Protein AF-A0AAN9YXN9-F1 (afdb_monomer)

Solvent-accessible surface area (backbone atoms only — not comparable to full-atom values): 9991 Å² total; per-residue (Å²): 139,86,86,86,70,93,77,70,89,66,75,93,74,92,53,82,74,59,61,69,56,50,71,72,39,88,77,56,72,77,82,73,74,76,81,65,83,75,82,73,78,54,73,68,41,50,49,52,65,71,62,57,64,77,71,59,95,83,61,53,70,61,55,55,43,51,54,53,47,42,58,78,41,71,89,59,57,80,91,69,61,74,70,86,59,87,66,83,65,82,57,60,82,82,61,50,72,80,65,58,78,40,74,63,57,53,50,52,49,45,66,66,50,45,60,59,52,52,50,53,52,50,51,53,49,46,58,64,76,48,60,58,50,64,67,67,46,44,63,57,52,52,51,50,51,63,70,47,51,76,78,77,111

Structure (mmCIF, N/CA/C/O backbone):
data_AF-A0AAN9YXN9-F1
#
_entry.id   AF-A0AAN9YXN9-F1
#
loop_
_atom_site.group_PDB
_atom_site.id
_atom_site.type_symbol
_atom_site.label_atom_id
_atom_site.label_alt_id
_atom_site.label_comp_id
_atom_site.label_asym_id
_atom_site.label_entity_id
_atom_site.label_seq_id
_atom_site.pdbx_PDB_ins_code
_atom_site.Cartn_x
_atom_site.Cartn_y
_atom_site.Cartn_z
_atom_site.occupancy
_atom_site.B_iso_or_equiv
_atom_site.auth_seq_id
_atom_site.auth_comp_id
_atom_site.auth_asym_id
_atom_site.auth_atom_id
_atom_site.pdbx_PDB_model_num
ATOM 1 N N . MET A 1 1 ? -7.680 -6.770 -4.967 1.00 32.44 1 MET A N 1
ATOM 2 C CA . MET A 1 1 ? -8.239 -7.757 -5.921 1.00 32.44 1 MET A CA 1
ATOM 3 C C . MET A 1 1 ? -8.482 -7.073 -7.258 1.00 32.44 1 MET A C 1
ATOM 5 O O . MET A 1 1 ? -9.404 -6.273 -7.351 1.00 32.44 1 MET A O 1
ATOM 9 N N . ARG A 1 2 ? -7.635 -7.317 -8.265 1.00 34.91 2 ARG A N 1
ATOM 10 C CA . ARG A 1 2 ? -7.891 -6.902 -9.656 1.00 34.91 2 ARG A CA 1
ATOM 11 C C . ARG A 1 2 ? -8.337 -8.136 -10.440 1.00 34.91 2 ARG A C 1
ATOM 13 O O . ARG A 1 2 ? -7.738 -9.196 -10.290 1.00 34.91 2 ARG A O 1
ATOM 20 N N . TYR A 1 3 ? -9.409 -8.001 -11.211 1.00 39.03 3 TYR A N 1
ATOM 21 C CA . TYR A 1 3 ? -9.988 -9.074 -12.018 1.00 39.03 3 TYR A CA 1
ATOM 22 C C . TYR A 1 3 ? -9.493 -8.922 -13.459 1.00 39.03 3 TYR A C 1
ATOM 24 O O . TYR A 1 3 ? -9.589 -7.829 -14.010 1.00 39.03 3 TYR A O 1
ATOM 32 N N . HIS A 1 4 ? -8.960 -9.991 -14.055 1.00 43.94 4 HIS A N 1
ATOM 33 C CA . HIS A 1 4 ? -8.521 -10.005 -15.453 1.00 43.94 4 HIS A CA 1
ATOM 34 C C . HIS A 1 4 ? -9.550 -10.769 -16.296 1.00 43.94 4 HIS A C 1
ATOM 36 O O . HIS A 1 4 ? -9.904 -11.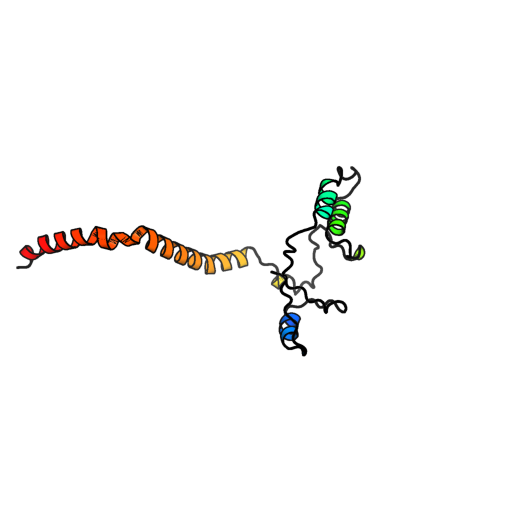902 -15.967 1.00 43.94 4 HIS A O 1
ATOM 42 N N . CYS A 1 5 ? -10.048 -10.153 -17.370 1.00 41.97 5 CYS A N 1
ATOM 43 C CA . CYS A 1 5 ? -10.951 -10.780 -18.336 1.00 41.97 5 CYS A CA 1
ATOM 44 C C . CYS A 1 5 ? -10.155 -11.153 -19.595 1.00 41.97 5 CYS A C 1
ATOM 46 O O . CYS A 1 5 ? -9.375 -10.347 -20.091 1.00 41.97 5 CYS A O 1
ATOM 48 N N . SER A 1 6 ? -10.342 -12.372 -20.107 1.00 44.75 6 SER A N 1
ATOM 49 C CA . SER A 1 6 ? -9.576 -12.947 -21.235 1.00 44.75 6 SER A CA 1
ATOM 50 C C . SER A 1 6 ? -10.094 -12.524 -22.616 1.00 44.75 6 SER A C 1
ATOM 52 O O . SER A 1 6 ? -9.684 -13.088 -23.618 1.00 44.75 6 SER A O 1
ATOM 54 N N . VAL A 1 7 ? -11.017 -11.560 -22.677 1.00 47.03 7 VAL A N 1
ATOM 55 C CA . VAL A 1 7 ? -11.593 -11.053 -23.937 1.00 47.03 7 VAL A CA 1
ATOM 56 C C . VAL A 1 7 ? -10.868 -9.783 -24.418 1.00 47.03 7 VAL A C 1
ATOM 58 O O . VAL A 1 7 ? -11.177 -9.245 -25.473 1.00 47.03 7 VAL A O 1
ATOM 61 N N . LEU A 1 8 ? -9.865 -9.303 -23.674 1.00 46.03 8 LEU A N 1
ATOM 62 C CA . LEU A 1 8 ? -9.099 -8.097 -24.003 1.00 46.03 8 LEU A CA 1
ATOM 63 C C . LEU A 1 8 ? -7.843 -8.376 -24.850 1.00 46.03 8 LEU A C 1
ATOM 65 O O . LEU A 1 8 ? -6.824 -7.733 -24.633 1.00 46.03 8 LEU A O 1
ATOM 69 N N . ASP A 1 9 ? -7.929 -9.264 -25.845 1.00 40.16 9 ASP A N 1
ATOM 70 C CA . ASP A 1 9 ? -6.927 -9.318 -26.931 1.00 40.16 9 ASP A CA 1
ATOM 71 C C . ASP A 1 9 ? -7.249 -8.352 -28.087 1.00 40.16 9 ASP A C 1
ATOM 73 O O . ASP A 1 9 ? -6.583 -8.342 -29.118 1.00 40.16 9 ASP A O 1
ATOM 77 N N . ALA A 1 10 ? -8.233 -7.466 -27.923 1.00 36.56 10 ALA A N 1
ATOM 78 C CA . ALA A 1 10 ? -8.440 -6.363 -28.852 1.00 36.56 10 ALA A CA 1
ATOM 79 C C . ALA A 1 10 ? -8.983 -5.126 -28.129 1.00 36.56 10 ALA A C 1
ATOM 81 O O . ALA A 1 10 ? -10.156 -5.060 -27.773 1.00 36.56 10 ALA A O 1
ATOM 82 N N . GLY A 1 11 ? -8.133 -4.113 -27.955 1.00 33.50 11 GLY A N 1
ATOM 83 C CA . GLY A 1 11 ? -8.578 -2.753 -27.650 1.00 33.50 11 GLY A CA 1
ATOM 84 C C . GLY A 1 11 ? -8.505 -2.361 -26.176 1.00 33.50 11 GLY A C 1
ATOM 85 O O . GLY A 1 11 ? -9.455 -2.489 -25.410 1.00 33.50 11 GLY A O 1
ATOM 86 N N . ARG A 1 12 ? -7.367 -1.773 -25.810 1.00 42.88 12 ARG A N 1
ATOM 87 C CA . ARG A 1 12 ? -7.160 -0.958 -24.609 1.00 42.88 12 ARG A CA 1
ATOM 88 C C . ARG A 1 12 ? -8.275 0.098 -24.483 1.00 42.88 12 ARG A C 1
ATOM 90 O O . ARG A 1 12 ? -8.310 1.036 -25.272 1.00 42.88 12 ARG A O 1
ATOM 97 N N . SER A 1 13 ? -9.140 -0.000 -23.470 1.00 34.09 13 SER A N 1
ATOM 98 C CA . SER A 1 13 ? -10.031 1.103 -23.078 1.00 34.09 13 SER A CA 1
ATOM 99 C C . SER A 1 13 ? -9.833 1.464 -21.607 1.00 34.09 13 SER A C 1
ATOM 101 O O . SER A 1 13 ? -10.310 0.785 -20.695 1.00 34.09 13 SER A O 1
ATOM 103 N N . SER A 1 14 ? -9.114 2.558 -21.389 1.00 44.28 14 SER A N 1
ATOM 104 C CA . SER A 1 14 ? -8.951 3.230 -20.105 1.00 44.28 14 SER A CA 1
ATOM 105 C C . SER A 1 14 ? -10.256 3.946 -19.737 1.00 44.28 14 SER A C 1
ATOM 107 O O . SER A 1 14 ? -10.605 4.945 -20.358 1.00 44.28 14 SER A O 1
ATOM 109 N N . GLY A 1 15 ? -10.999 3.457 -18.741 1.00 38.34 15 GLY A N 1
ATOM 110 C CA . GLY A 1 15 ? -12.142 4.198 -18.198 1.00 38.34 15 GLY A CA 1
ATOM 111 C C . GLY A 1 15 ? -13.040 3.380 -17.271 1.00 38.34 15 GLY A C 1
ATOM 112 O O . GLY A 1 15 ? -13.551 2.330 -17.648 1.00 38.34 15 GLY A O 1
ATOM 113 N N . THR A 1 16 ? -13.305 3.892 -16.068 1.00 45.66 16 THR A N 1
ATOM 114 C CA . THR A 1 16 ? -14.179 3.276 -15.046 1.00 45.66 16 THR A CA 1
ATOM 115 C C . THR A 1 16 ? -15.626 3.062 -15.512 1.00 45.66 16 THR A C 1
ATOM 117 O O . THR A 1 16 ? -16.317 2.189 -14.991 1.00 45.66 16 THR A O 1
ATOM 120 N N . LYS A 1 17 ? -16.075 3.782 -16.548 1.00 39.22 17 LYS A N 1
ATOM 121 C CA . LYS A 1 17 ? -17.388 3.578 -17.186 1.00 39.22 17 LYS A CA 1
ATOM 122 C C . LYS A 1 17 ? -17.486 2.275 -17.996 1.00 39.22 17 LYS A C 1
ATOM 124 O O . LYS A 1 17 ? -18.587 1.761 -18.161 1.00 39.22 17 LYS A O 1
ATOM 129 N N . ALA A 1 18 ? -16.365 1.702 -18.446 1.00 50.16 18 ALA A N 1
ATOM 130 C CA . ALA A 1 18 ? -16.354 0.455 -19.220 1.00 50.16 18 ALA A CA 1
ATOM 131 C C . ALA A 1 18 ? -16.625 -0.796 -18.357 1.00 50.16 18 ALA A C 1
ATOM 133 O O . ALA A 1 18 ? -17.070 -1.823 -18.866 1.00 50.16 18 ALA A O 1
ATOM 134 N N . PHE A 1 19 ? -16.415 -0.706 -17.039 1.00 46.53 19 PHE A N 1
ATOM 135 C CA . PHE A 1 19 ? -16.592 -1.833 -16.120 1.00 46.53 19 PHE A CA 1
ATOM 136 C C . PHE A 1 19 ? -18.070 -2.176 -15.872 1.00 46.53 19 PHE A C 1
ATOM 138 O O . PHE A 1 19 ? -18.435 -3.348 -15.857 1.00 46.53 19 PHE A O 1
ATOM 145 N N . ALA A 1 20 ? -18.933 -1.163 -15.727 1.00 53.06 20 ALA A N 1
ATOM 146 C CA . ALA A 1 20 ? -20.363 -1.373 -15.482 1.00 53.06 20 ALA A CA 1
ATOM 147 C C . ALA A 1 20 ? -21.103 -1.912 -16.717 1.00 53.06 20 ALA A C 1
ATOM 149 O O . ALA A 1 20 ? -22.073 -2.646 -16.577 1.00 53.06 20 ALA A O 1
ATOM 150 N N . MET A 1 21 ? -20.647 -1.572 -17.926 1.00 52.00 21 MET A N 1
ATOM 151 C CA . MET A 1 21 ? -21.298 -2.020 -19.162 1.00 52.00 21 MET A CA 1
ATOM 152 C C . MET A 1 21 ? -20.943 -3.474 -19.505 1.00 52.00 21 MET A C 1
ATOM 154 O O . MET A 1 21 ? -21.778 -4.208 -20.020 1.00 52.00 21 MET A O 1
ATOM 158 N N . HIS A 1 22 ? -19.748 -3.933 -19.121 1.00 54.97 22 HIS A N 1
ATOM 159 C CA . HIS A 1 22 ? -19.311 -5.317 -19.307 1.00 54.97 22 HIS A CA 1
ATOM 160 C C . HIS A 1 22 ? -20.215 -6.335 -18.581 1.00 54.97 22 HIS A C 1
ATOM 162 O O . HIS A 1 22 ? -20.390 -7.451 -19.070 1.00 54.97 22 HIS A O 1
ATOM 168 N N . THR A 1 23 ? -20.771 -6.027 -17.402 1.00 56.94 23 THR A N 1
ATOM 169 C CA . THR A 1 23 ? -21.595 -6.998 -16.646 1.00 56.94 23 THR A CA 1
ATOM 170 C C . THR A 1 23 ? -22.939 -7.315 -17.306 1.00 56.94 23 THR A C 1
ATOM 172 O O . THR A 1 23 ? -23.568 -8.292 -16.912 1.00 56.94 23 THR A O 1
ATOM 175 N N . TYR A 1 24 ? -23.357 -6.529 -18.304 1.00 66.00 24 TYR A N 1
ATOM 176 C CA . TYR A 1 24 ? -24.613 -6.709 -19.040 1.00 66.00 24 TYR A CA 1
ATOM 177 C C . TYR A 1 24 ? -24.431 -7.306 -20.447 1.00 66.00 24 TYR A C 1
ATOM 179 O O . TYR A 1 24 ? -25.417 -7.435 -21.169 1.00 66.00 24 TYR A O 1
ATOM 187 N N . ASN A 1 25 ? -23.205 -7.661 -20.856 1.00 59.34 25 ASN A N 1
ATOM 188 C CA . ASN A 1 25 ? -22.974 -8.307 -22.153 1.00 59.34 25 ASN A CA 1
ATOM 189 C C . ASN A 1 25 ? -23.599 -9.714 -22.196 1.00 59.34 25 ASN A C 1
ATOM 191 O O . ASN A 1 25 ? -23.608 -10.408 -21.183 1.00 59.34 25 ASN A O 1
ATOM 195 N N . ASP A 1 26 ? -24.079 -10.132 -23.371 1.00 55.56 26 ASP A N 1
ATOM 196 C CA . ASP A 1 26 ? -24.562 -11.490 -23.657 1.00 55.56 26 ASP A CA 1
ATOM 197 C C . ASP A 1 26 ? -23.579 -12.186 -24.626 1.00 55.56 26 ASP A C 1
ATOM 199 O O . ASP A 1 26 ? -23.390 -11.695 -25.743 1.00 55.56 26 ASP A O 1
ATOM 203 N N . PRO A 1 27 ? -22.896 -13.277 -24.228 1.00 63.09 27 PRO A N 1
ATOM 204 C CA . PRO A 1 27 ? -23.017 -13.960 -22.945 1.00 63.09 27 PRO A CA 1
ATOM 205 C C . PRO A 1 27 ? -22.394 -13.171 -21.779 1.00 63.09 27 PRO A C 1
ATOM 207 O O . PRO A 1 27 ? -21.359 -12.515 -21.952 1.00 63.09 27 PRO A O 1
ATOM 210 N N . PRO A 1 28 ? -22.978 -13.275 -20.567 1.00 63.91 28 PRO A N 1
ATOM 211 C CA . PRO A 1 28 ? -22.437 -12.641 -19.374 1.00 63.91 28 PRO A CA 1
ATOM 212 C C . PRO A 1 28 ? -21.031 -13.164 -19.120 1.00 63.91 28 PRO A C 1
ATOM 214 O O . PRO A 1 28 ? -20.766 -14.367 -19.202 1.00 63.91 28 PRO A O 1
ATOM 217 N N . CYS A 1 29 ? -20.113 -12.252 -18.807 1.00 70.25 29 CYS A N 1
ATOM 218 C CA . CYS A 1 29 ? -18.732 -12.626 -18.554 1.00 70.25 29 CYS A CA 1
ATOM 219 C C . CYS A 1 29 ? -18.661 -13.659 -17.430 1.00 70.25 29 CYS A C 1
ATOM 221 O O . CYS A 1 29 ? -19.062 -13.412 -16.287 1.00 70.25 29 CYS A O 1
ATOM 223 N N . GLN A 1 30 ? -18.138 -14.832 -17.769 1.00 64.31 30 GLN A N 1
ATOM 224 C CA . GLN A 1 30 ? -17.952 -15.901 -16.810 1.00 64.31 30 GLN A CA 1
ATOM 225 C C . GLN A 1 30 ? -16.876 -15.479 -15.815 1.00 64.31 30 GLN A C 1
ATOM 227 O O . GLN A 1 30 ? -15.702 -15.326 -16.161 1.00 64.31 30 GLN A O 1
ATOM 232 N N . ARG A 1 31 ? -17.286 -15.302 -14.555 1.00 58.56 31 ARG A N 1
ATOM 233 C CA . ARG A 1 31 ? -16.383 -15.037 -13.437 1.00 58.56 31 ARG A CA 1
ATOM 234 C C . ARG A 1 31 ? -15.465 -16.243 -13.257 1.00 58.56 31 ARG A C 1
ATOM 236 O O . ARG A 1 31 ? -15.802 -17.184 -12.541 1.00 58.56 31 ARG A O 1
ATOM 243 N N . LYS A 1 32 ? -14.296 -16.208 -13.895 1.00 64.81 32 LYS A N 1
ATOM 244 C CA . LYS A 1 32 ? -13.216 -17.147 -13.601 1.00 64.81 32 LYS A CA 1
ATOM 245 C C . LYS A 1 32 ? -12.829 -16.923 -12.145 1.00 64.81 32 LYS A C 1
ATOM 247 O O . LYS A 1 32 ? -12.427 -15.823 -11.759 1.00 64.81 32 LYS A O 1
ATOM 252 N N . ARG A 1 33 ? -13.025 -17.940 -11.307 1.00 56.25 33 ARG A N 1
ATOM 253 C CA . ARG A 1 33 ? -12.372 -17.955 -10.004 1.00 56.25 33 ARG A CA 1
ATOM 254 C C . ARG A 1 33 ? -10.881 -17.985 -10.320 1.00 56.25 33 ARG A C 1
ATOM 256 O O . ARG A 1 33 ? -10.435 -18.851 -11.068 1.00 56.25 33 ARG A O 1
ATOM 263 N N . ASN A 1 34 ? -10.133 -16.994 -9.845 1.00 53.84 34 ASN A N 1
ATOM 264 C CA . ASN A 1 34 ? -8.677 -17.083 -9.832 1.00 53.84 34 ASN A CA 1
ATOM 265 C C . ASN A 1 34 ? -8.318 -18.147 -8.785 1.00 53.84 34 ASN A C 1
ATOM 267 O O . ASN A 1 34 ? -7.913 -17.818 -7.677 1.00 53.84 34 ASN A O 1
ATOM 271 N N . ASP A 1 35 ? -8.565 -19.417 -9.115 1.00 52.69 35 ASP A N 1
ATOM 272 C CA . ASP A 1 35 ? -8.196 -20.572 -8.289 1.00 52.69 35 ASP A CA 1
ATOM 273 C C . ASP A 1 35 ? -6.670 -20.749 -8.279 1.00 52.69 35 ASP A C 1
ATOM 275 O O . ASP A 1 35 ? -6.098 -21.396 -7.404 1.00 52.69 35 ASP A O 1
ATOM 279 N N . THR A 1 36 ? -5.987 -20.098 -9.219 1.00 55.78 36 THR A N 1
ATOM 280 C CA . THR A 1 36 ? -4.556 -19.862 -9.169 1.00 55.78 36 THR A CA 1
ATOM 281 C C . THR A 1 36 ? -4.290 -18.701 -8.211 1.00 55.78 36 THR A C 1
ATOM 283 O O . THR A 1 36 ? -4.546 -17.540 -8.539 1.00 55.78 36 THR A O 1
ATOM 286 N N . LEU A 1 37 ? -3.744 -19.010 -7.033 1.00 51.44 37 LEU A N 1
ATOM 287 C CA . LEU A 1 37 ? -2.990 -18.069 -6.198 1.00 51.44 37 LEU A CA 1
ATOM 288 C C . LEU A 1 37 ? -1.782 -17.555 -7.004 1.00 51.44 37 LEU A C 1
ATOM 290 O O . LEU A 1 37 ? -0.648 -17.972 -6.796 1.00 51.44 37 LEU A O 1
ATOM 294 N N . LEU A 1 38 ? -2.025 -16.673 -7.973 1.00 57.19 38 LEU A N 1
ATOM 295 C CA . LEU A 1 38 ? -1.000 -15.885 -8.654 1.00 57.19 38 LEU A CA 1
ATOM 296 C C . LEU A 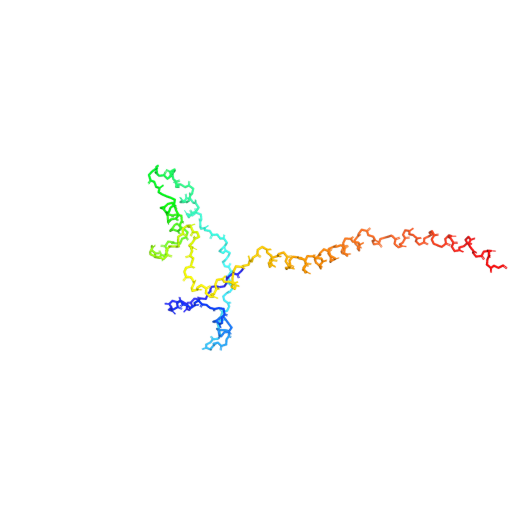1 38 ? -0.648 -14.693 -7.766 1.00 57.19 38 LEU A C 1
ATOM 298 O O . LEU A 1 38 ? -0.792 -13.542 -8.170 1.00 57.19 38 LEU A O 1
ATOM 302 N N . ASP A 1 39 ? -0.269 -14.967 -6.521 1.00 53.28 39 ASP A N 1
ATOM 303 C CA . ASP A 1 39 ? 0.323 -13.933 -5.690 1.00 53.28 39 ASP A CA 1
ATOM 304 C C . ASP A 1 39 ? 1.833 -13.975 -5.916 1.00 53.28 39 ASP A C 1
ATOM 306 O O . ASP A 1 39 ? 2.552 -14.803 -5.355 1.00 53.28 39 ASP A O 1
ATOM 310 N N . GLY A 1 40 ? 2.294 -13.130 -6.837 1.00 70.38 40 GLY A N 1
ATOM 311 C CA . GLY A 1 40 ? 3.710 -12.885 -7.083 1.00 70.38 40 GLY A CA 1
ATOM 312 C C . GLY A 1 40 ? 4.260 -13.409 -8.410 1.00 70.38 40 GLY A C 1
ATOM 313 O O . GLY A 1 40 ? 3.543 -13.794 -9.330 1.00 70.38 40 GLY A O 1
ATOM 314 N N . PHE A 1 41 ? 5.584 -13.357 -8.503 1.00 78.62 41 PHE A N 1
ATOM 315 C CA . PHE A 1 41 ? 6.379 -13.839 -9.628 1.00 78.62 41 PHE A CA 1
ATOM 316 C C . PHE A 1 41 ? 6.861 -15.275 -9.366 1.00 78.62 41 PHE A C 1
ATOM 318 O O . PHE A 1 41 ? 6.986 -15.718 -8.225 1.00 78.62 41 PHE A O 1
ATOM 325 N N . SER A 1 42 ? 7.138 -16.029 -10.427 1.00 85.25 42 SER A N 1
ATOM 326 C CA . SER A 1 42 ? 7.596 -17.421 -10.338 1.00 85.25 42 SER A CA 1
ATOM 327 C C . SER A 1 42 ? 8.966 -17.553 -9.657 1.00 85.25 42 SER A C 1
ATOM 329 O O . SER A 1 42 ? 9.786 -16.636 -9.689 1.00 85.25 42 SER A O 1
ATOM 331 N N . LYS A 1 43 ? 9.292 -18.742 -9.127 1.00 84.19 43 LYS A N 1
ATOM 332 C CA . LYS A 1 43 ? 10.636 -19.029 -8.578 1.00 84.19 43 LYS A CA 1
ATOM 333 C C . LYS A 1 43 ? 11.764 -18.794 -9.592 1.00 84.19 43 LYS A C 1
ATOM 335 O O . LYS A 1 43 ? 12.866 -18.417 -9.208 1.00 84.19 43 LYS A O 1
ATOM 340 N N . ALA A 1 44 ? 11.497 -18.992 -10.884 1.00 85.94 44 ALA A N 1
ATOM 341 C CA . ALA A 1 44 ? 12.456 -18.698 -11.946 1.00 85.94 44 ALA A CA 1
ATOM 342 C C . ALA A 1 44 ? 12.685 -17.184 -12.098 1.00 85.94 44 ALA A C 1
ATOM 344 O O . ALA A 1 44 ? 13.824 -16.744 -12.242 1.00 85.94 44 ALA A O 1
ATOM 345 N N . GLN A 1 45 ? 11.621 -16.380 -12.015 1.00 89.12 45 GLN A N 1
ATOM 346 C CA . GLN A 1 45 ? 11.723 -14.919 -11.981 1.00 89.12 45 GLN A CA 1
ATOM 347 C C . GLN A 1 45 ? 12.427 -14.444 -10.702 1.00 89.12 45 GLN A C 1
ATOM 349 O O . GLN A 1 45 ? 13.303 -13.590 -10.785 1.00 89.12 45 GLN A O 1
ATOM 354 N N . GLU A 1 46 ? 12.149 -15.057 -9.544 1.00 87.88 46 GLU A N 1
ATOM 355 C CA . GLU A 1 46 ? 12.869 -14.782 -8.292 1.00 87.88 46 GLU A CA 1
ATOM 356 C C . GLU A 1 46 ? 14.370 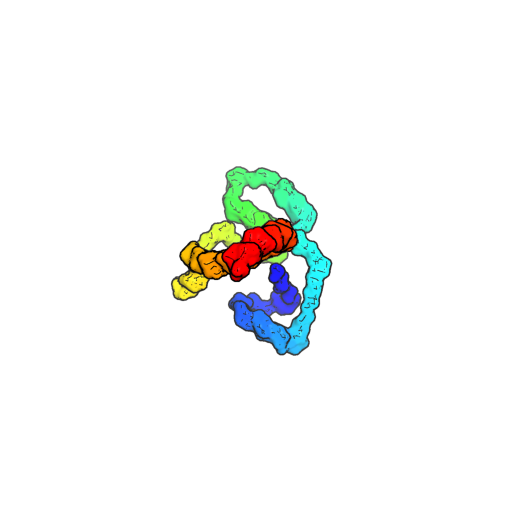-15.019 -8.451 1.00 87.88 46 GLU A C 1
ATOM 358 O O . GLU A 1 46 ? 15.188 -14.175 -8.081 1.00 87.88 46 GLU A O 1
ATOM 363 N N . GLN A 1 47 ? 14.735 -16.167 -9.022 1.00 88.06 47 GLN A N 1
ATOM 364 C CA . GLN A 1 47 ? 16.124 -16.525 -9.247 1.00 88.06 47 GLN A CA 1
ATOM 365 C C . GLN A 1 47 ? 16.805 -15.515 -10.172 1.00 88.06 47 GLN A C 1
ATOM 367 O O . GLN A 1 47 ? 17.899 -15.074 -9.837 1.00 88.06 47 GLN A O 1
ATOM 372 N N . LYS A 1 48 ? 16.148 -15.095 -11.264 1.00 88.00 48 LYS A N 1
ATOM 373 C CA . LYS A 1 48 ? 16.656 -14.060 -12.181 1.00 88.00 48 LYS A CA 1
ATOM 374 C C . LYS A 1 48 ? 16.848 -12.712 -11.484 1.00 88.00 48 LYS A C 1
ATOM 376 O O . LYS A 1 48 ? 17.890 -12.082 -11.648 1.00 88.00 48 LYS A O 1
ATOM 381 N N . LEU A 1 49 ? 15.888 -12.294 -10.657 1.00 88.62 49 LEU A N 1
ATOM 382 C CA . LEU A 1 49 ? 15.982 -11.053 -9.883 1.00 88.62 49 LEU A CA 1
ATOM 383 C C . LEU A 1 49 ? 17.140 -11.099 -8.876 1.00 88.62 49 LEU A C 1
ATOM 385 O O . LEU A 1 49 ? 17.878 -10.124 -8.752 1.00 88.62 49 LEU A O 1
ATOM 389 N N . ARG A 1 50 ? 17.335 -12.233 -8.190 1.00 84.50 50 ARG A N 1
ATOM 390 C CA . ARG A 1 50 ? 18.434 -12.439 -7.229 1.00 84.50 50 ARG A CA 1
ATOM 391 C C . ARG A 1 50 ? 19.796 -12.594 -7.903 1.00 84.50 50 ARG A C 1
ATOM 393 O O . ARG A 1 50 ? 20.804 -12.171 -7.342 1.00 84.50 50 ARG A O 1
ATOM 400 N N . SER A 1 51 ? 19.842 -13.226 -9.075 1.00 82.44 51 SER A N 1
ATOM 401 C CA . SER A 1 51 ? 21.073 -13.490 -9.822 1.00 82.44 51 SER A CA 1
ATOM 402 C C . SER A 1 51 ? 21.535 -12.311 -10.661 1.00 82.44 51 SER A C 1
ATOM 404 O O . SER A 1 51 ? 22.592 -12.426 -11.283 1.00 82.44 51 SER A O 1
ATOM 406 N N . ARG A 1 52 ? 20.766 -11.213 -10.700 1.00 80.94 52 ARG A N 1
ATOM 407 C CA . ARG A 1 52 ? 21.150 -9.949 -11.331 1.00 80.94 52 ARG A CA 1
ATOM 408 C C . ARG A 1 52 ? 22.392 -9.407 -10.621 1.00 80.94 52 ARG A C 1
ATOM 410 O O . ARG A 1 52 ? 22.328 -8.630 -9.668 1.00 80.94 52 ARG A O 1
ATOM 417 N N . LYS A 1 53 ? 23.546 -9.947 -11.021 1.00 61.03 53 LYS A N 1
ATOM 418 C CA . LYS A 1 53 ? 24.879 -9.586 -10.547 1.00 61.03 53 LYS A CA 1
ATOM 419 C C . LYS A 1 53 ? 24.996 -8.085 -10.716 1.00 61.03 53 LYS A C 1
ATOM 421 O O . LYS A 1 53 ? 24.690 -7.603 -11.797 1.00 61.03 53 LYS A O 1
ATOM 426 N N . LYS A 1 54 ? 25.397 -7.407 -9.628 1.00 58.94 54 LYS A N 1
ATOM 427 C CA . LYS A 1 54 ? 25.759 -5.982 -9.532 1.00 58.94 54 LYS A CA 1
ATOM 428 C C . LYS A 1 54 ? 25.721 -5.326 -10.907 1.00 58.94 54 LYS A C 1
ATOM 430 O O . LYS A 1 54 ? 26.690 -5.496 -11.643 1.00 58.94 54 LYS A O 1
ATOM 435 N N . ALA A 1 55 ? 24.589 -4.684 -11.217 1.00 60.41 55 ALA A N 1
ATOM 436 C CA . ALA A 1 55 ? 24.378 -3.942 -12.454 1.00 60.41 55 ALA A CA 1
ATOM 437 C C . ALA A 1 55 ? 25.698 -3.288 -12.850 1.00 60.41 55 ALA A C 1
ATOM 439 O O . ALA A 1 55 ? 26.332 -2.662 -11.986 1.00 60.41 55 ALA A O 1
ATOM 440 N N . ASP A 1 56 ? 26.146 -3.529 -14.084 1.00 65.50 56 ASP A N 1
ATOM 441 C CA . ASP A 1 56 ? 27.398 -2.971 -14.578 1.00 65.50 56 ASP A CA 1
ATOM 442 C C . ASP A 1 56 ? 27.474 -1.506 -14.151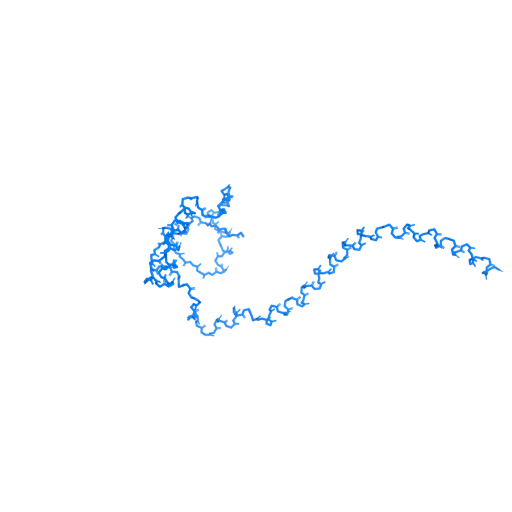 1.00 65.50 56 ASP A C 1
ATOM 444 O O . ASP A 1 56 ? 26.470 -0.792 -14.193 1.00 65.50 56 ASP A O 1
ATOM 448 N N . LYS A 1 57 ? 28.648 -1.043 -13.703 1.00 66.50 57 LYS A N 1
ATOM 449 C CA . LYS A 1 57 ? 28.815 0.328 -13.175 1.00 66.50 57 LYS A CA 1
ATOM 450 C C . LYS A 1 57 ? 28.320 1.422 -14.135 1.00 66.50 57 LYS A C 1
ATOM 452 O O . LYS A 1 57 ? 28.144 2.555 -13.705 1.00 66.50 57 LYS A O 1
ATOM 457 N N . ASN A 1 58 ? 28.106 1.069 -15.399 1.00 76.38 58 ASN A N 1
ATOM 458 C CA . ASN A 1 58 ? 27.674 1.939 -16.478 1.00 76.38 58 ASN A CA 1
ATOM 459 C C . ASN A 1 58 ? 26.156 1.899 -16.747 1.00 76.38 58 ASN A C 1
ATOM 461 O O . ASN A 1 58 ? 25.707 2.618 -17.631 1.00 76.38 58 ASN A O 1
ATOM 465 N N . MET A 1 59 ? 25.368 1.077 -16.040 1.00 82.69 59 MET A N 1
ATOM 466 C CA . MET A 1 59 ? 23.910 1.035 -16.216 1.00 82.69 59 MET A CA 1
ATOM 467 C C . MET A 1 59 ? 23.229 2.209 -15.519 1.00 82.69 59 MET A C 1
ATOM 469 O O . MET A 1 59 ? 23.428 2.433 -14.315 1.00 82.69 59 MET A O 1
ATOM 473 N N . THR A 1 60 ? 22.359 2.894 -16.257 1.00 86.38 60 THR A N 1
ATOM 474 C CA . THR A 1 60 ? 21.469 3.913 -15.700 1.00 86.38 60 THR A CA 1
ATOM 475 C C . THR A 1 60 ? 20.375 3.268 -14.844 1.00 86.38 60 THR A C 1
ATOM 477 O O . THR A 1 60 ? 20.210 2.042 -14.813 1.00 86.38 60 THR A O 1
ATOM 480 N N . ASP A 1 61 ? 19.632 4.075 -14.092 1.00 84.69 61 ASP A N 1
ATOM 481 C CA . ASP A 1 61 ? 18.534 3.553 -13.276 1.00 84.69 61 ASP A CA 1
ATOM 482 C C . ASP A 1 61 ? 17.341 3.129 -14.146 1.00 84.69 61 ASP A C 1
ATOM 484 O O . ASP A 1 61 ? 16.652 2.160 -13.826 1.00 84.69 61 ASP A O 1
ATOM 488 N N . GLU A 1 62 ? 17.168 3.768 -15.301 1.00 87.94 62 GLU A N 1
ATOM 489 C CA . GLU A 1 62 ? 16.211 3.407 -16.341 1.00 87.94 62 GLU A CA 1
ATOM 490 C C . GLU A 1 62 ? 16.520 2.048 -16.962 1.00 87.94 62 GLU A C 1
ATOM 492 O O . GLU A 1 62 ? 15.611 1.239 -17.155 1.00 87.94 62 GLU A O 1
ATOM 497 N N . ASP A 1 63 ? 17.796 1.755 -17.217 1.00 87.25 63 ASP A N 1
ATOM 498 C CA . ASP A 1 63 ? 18.215 0.447 -17.722 1.00 87.25 63 ASP A CA 1
ATOM 499 C C . ASP A 1 63 ? 17.932 -0.659 -16.702 1.00 87.25 63 ASP A C 1
ATOM 501 O O . ASP A 1 63 ? 17.372 -1.703 -17.044 1.00 87.25 63 ASP A O 1
ATOM 505 N N . LYS A 1 64 ? 18.248 -0.410 -15.424 1.00 88.62 64 LYS A N 1
ATOM 506 C CA . LYS A 1 64 ? 17.955 -1.354 -14.332 1.00 88.62 64 LYS A CA 1
ATOM 507 C C . LYS A 1 64 ? 16.455 -1.587 -14.182 1.00 88.62 64 LYS A C 1
ATOM 509 O O . LYS A 1 64 ? 16.035 -2.714 -13.921 1.00 88.62 64 LYS A O 1
ATOM 514 N N . TRP A 1 65 ? 15.655 -0.532 -14.312 1.00 90.19 65 TRP A N 1
ATOM 515 C CA . TRP A 1 65 ? 14.202 -0.621 -14.250 1.00 90.19 65 TRP A CA 1
ATOM 516 C C . TRP A 1 65 ? 13.633 -1.455 -15.394 1.00 90.19 65 TRP A C 1
ATOM 518 O O . TRP A 1 65 ? 12.866 -2.382 -15.132 1.00 90.19 65 TRP A O 1
ATOM 528 N N . ARG A 1 66 ? 14.055 -1.188 -16.638 1.00 89.81 66 ARG A N 1
ATOM 529 C CA . ARG A 1 66 ? 13.644 -1.975 -17.809 1.00 89.81 66 ARG A CA 1
ATOM 530 C C . ARG A 1 66 ? 13.948 -3.456 -17.630 1.00 89.81 66 ARG A C 1
ATOM 532 O O . ARG A 1 66 ? 13.092 -4.294 -17.895 1.00 89.81 66 ARG A O 1
ATOM 539 N N . GLU A 1 67 ? 15.133 -3.783 -17.125 1.00 90.50 67 GLU A N 1
ATOM 540 C CA . GLU A 1 67 ? 15.528 -5.173 -16.895 1.00 90.50 67 GLU A CA 1
ATOM 541 C C . GLU A 1 67 ? 14.643 -5.861 -15.842 1.00 90.50 67 GLU A C 1
ATOM 543 O O . GLU A 1 67 ? 14.178 -6.980 -16.054 1.00 90.50 67 GLU A O 1
ATOM 548 N N . ILE A 1 68 ? 14.359 -5.188 -14.720 1.00 91.44 68 ILE A N 1
ATOM 549 C CA . ILE A 1 68 ? 13.430 -5.704 -13.700 1.00 91.44 68 ILE A CA 1
ATOM 550 C C . ILE A 1 68 ? 12.045 -5.927 -14.306 1.00 91.44 68 ILE A C 1
ATOM 552 O O . ILE A 1 68 ? 11.440 -6.975 -14.075 1.00 91.44 68 ILE A O 1
ATOM 556 N N . TYR A 1 69 ? 11.556 -4.949 -15.065 1.00 92.38 69 TYR A N 1
ATOM 557 C CA . TYR A 1 69 ? 10.230 -4.984 -15.661 1.00 92.38 69 TYR A CA 1
ATOM 558 C C . TYR A 1 69 ? 10.081 -6.182 -16.600 1.00 92.38 69 TYR A C 1
ATOM 560 O O . TYR A 1 69 ? 9.163 -6.972 -16.423 1.00 92.38 69 TYR A O 1
ATOM 568 N N . LEU A 1 70 ? 11.039 -6.398 -17.503 1.00 91.88 70 LEU A N 1
ATOM 569 C CA . LEU A 1 70 ? 11.025 -7.522 -18.446 1.00 91.88 70 LEU A CA 1
ATOM 570 C C . LEU A 1 70 ? 11.185 -8.892 -17.773 1.00 91.88 70 LEU A C 1
ATOM 572 O O . LEU A 1 70 ? 10.719 -9.902 -18.298 1.00 91.88 70 LEU A O 1
ATOM 576 N N . ILE A 1 71 ? 11.819 -8.969 -16.597 1.00 91.56 71 ILE A N 1
ATOM 577 C CA . ILE A 1 71 ? 11.821 -10.215 -15.817 1.00 91.56 71 ILE A CA 1
ATOM 578 C C . ILE A 1 71 ? 10.414 -10.514 -15.295 1.00 91.56 71 ILE A C 1
ATOM 580 O O . ILE A 1 71 ? 10.003 -11.675 -15.296 1.00 91.56 71 ILE A O 1
ATOM 584 N N . LEU A 1 72 ? 9.690 -9.497 -14.827 1.00 90.44 72 LEU A N 1
ATOM 585 C CA . LEU A 1 72 ? 8.346 -9.642 -14.263 1.00 90.44 72 LEU A CA 1
ATOM 586 C C . LEU A 1 72 ? 7.271 -9.824 -15.345 1.00 90.44 72 LEU A C 1
ATOM 588 O O . LEU A 1 72 ? 6.346 -10.610 -15.141 1.00 90.44 72 LEU A O 1
ATOM 592 N N . PHE A 1 73 ? 7.440 -9.159 -16.487 1.00 90.75 73 PHE A N 1
ATOM 593 C CA . PHE A 1 73 ? 6.500 -9.088 -17.605 1.00 90.75 73 PHE A CA 1
ATOM 594 C C . PHE A 1 73 ? 7.238 -9.378 -18.926 1.00 90.75 73 PHE A C 1
ATOM 596 O O . PHE A 1 73 ? 7.541 -8.463 -19.686 1.00 90.75 73 PHE A O 1
ATOM 603 N N . PRO A 1 74 ? 7.598 -10.646 -19.192 1.00 88.00 74 PRO A N 1
ATOM 604 C CA . PRO A 1 74 ? 8.400 -11.006 -20.363 1.00 88.00 74 PRO A CA 1
ATOM 605 C C . PRO A 1 74 ? 7.645 -10.893 -21.695 1.00 88.00 74 PRO A C 1
ATOM 607 O O . PRO A 1 74 ? 8.289 -10.852 -22.740 1.00 88.00 74 PRO A O 1
ATOM 610 N N . ASP A 1 75 ? 6.312 -10.871 -21.655 1.00 88.06 75 ASP A N 1
ATOM 611 C CA . ASP A 1 75 ? 5.445 -10.805 -22.837 1.00 88.06 75 ASP A CA 1
ATOM 612 C C . ASP A 1 75 ? 5.094 -9.359 -23.240 1.00 88.06 75 ASP A C 1
ATOM 614 O O . ASP A 1 75 ? 4.492 -9.141 -24.293 1.00 88.06 75 ASP A O 1
ATOM 618 N N . ASP A 1 76 ? 5.463 -8.371 -22.416 1.00 87.25 76 ASP A N 1
ATOM 619 C CA . ASP A 1 76 ? 5.212 -6.957 -22.690 1.00 87.25 76 ASP A CA 1
ATOM 620 C C . ASP A 1 76 ? 6.240 -6.402 -23.689 1.00 87.25 76 ASP A C 1
ATOM 622 O O . ASP A 1 76 ? 7.427 -6.736 -23.658 1.00 87.25 76 ASP A O 1
ATOM 626 N N . ASP A 1 77 ? 5.787 -5.509 -24.571 1.00 88.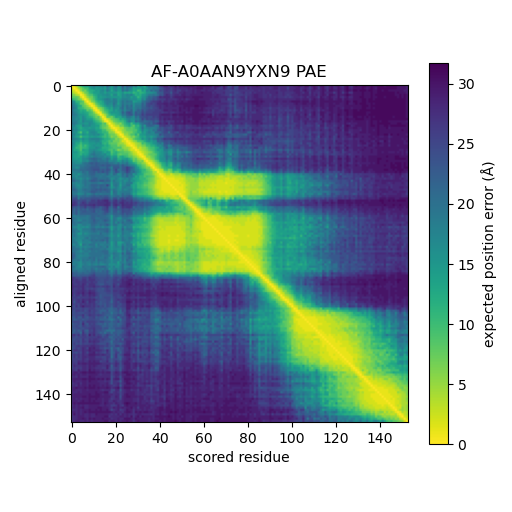00 77 ASP A N 1
ATOM 627 C CA . ASP A 1 77 ? 6.651 -4.850 -25.549 1.00 88.00 77 ASP A CA 1
ATOM 628 C C . ASP A 1 77 ? 7.552 -3.800 -24.877 1.00 88.00 77 ASP A C 1
ATOM 630 O O . ASP A 1 77 ? 7.121 -3.058 -23.987 1.00 88.00 77 ASP A O 1
ATOM 634 N N . VAL A 1 78 ? 8.799 -3.697 -25.337 1.00 84.62 78 VAL A N 1
ATOM 635 C CA . VAL A 1 78 ? 9.832 -2.817 -24.768 1.00 84.62 78 VAL A CA 1
ATOM 636 C C . VAL A 1 78 ? 9.405 -1.349 -24.828 1.00 84.62 78 VAL A C 1
ATOM 638 O O . VAL A 1 78 ? 9.655 -0.593 -23.889 1.00 84.62 78 VAL A O 1
ATOM 641 N N . GLU A 1 79 ? 8.689 -0.962 -25.883 1.00 85.44 79 GLU A N 1
ATOM 642 C CA . GLU A 1 79 ? 8.164 0.398 -26.068 1.00 85.44 79 GLU A CA 1
ATOM 643 C C . GLU A 1 79 ? 7.009 0.734 -25.109 1.00 85.44 79 GLU A C 1
ATOM 645 O O . GLU A 1 79 ? 6.640 1.897 -24.939 1.00 85.44 79 GLU A O 1
ATOM 650 N N . THR A 1 80 ? 6.425 -0.276 -24.456 1.00 86.00 80 THR A N 1
ATOM 651 C CA . THR A 1 80 ? 5.330 -0.099 -23.491 1.00 86.00 80 THR A CA 1
ATOM 652 C C . THR A 1 80 ? 5.801 -0.036 -22.043 1.00 86.00 80 THR A C 1
ATOM 654 O O . THR A 1 80 ? 4.988 0.241 -21.155 1.00 86.00 80 THR A O 1
ATOM 657 N N . ILE A 1 81 ? 7.102 -0.240 -21.799 1.00 88.31 81 ILE A N 1
ATOM 658 C CA . ILE A 1 81 ? 7.670 -0.197 -20.455 1.00 88.31 81 ILE A CA 1
ATOM 659 C C . ILE A 1 81 ? 7.500 1.221 -19.885 1.00 88.31 81 ILE A C 1
ATOM 661 O O . ILE A 1 81 ? 7.975 2.193 -20.479 1.00 88.31 81 ILE A O 1
ATOM 665 N N . PRO A 1 82 ? 6.846 1.374 -18.720 1.00 88.06 82 PRO A N 1
ATOM 666 C CA . PRO A 1 82 ? 6.666 2.681 -18.108 1.00 88.06 82 PRO A CA 1
ATOM 667 C C . PRO A 1 82 ? 8.010 3.267 -17.666 1.00 88.06 82 PRO A C 1
ATOM 669 O O . PRO A 1 82 ? 8.923 2.537 -17.286 1.00 88.06 82 PRO A O 1
ATOM 672 N N . SER A 1 83 ? 8.117 4.596 -17.650 1.00 84.81 83 SER A N 1
ATOM 673 C CA . SER A 1 83 ? 9.262 5.279 -17.035 1.00 84.81 83 SER A CA 1
ATOM 674 C C . SER A 1 83 ? 9.367 4.924 -15.540 1.00 84.81 83 SER A C 1
ATOM 676 O O . SER A 1 83 ? 8.330 4.871 -14.871 1.00 84.81 83 SER A O 1
ATOM 678 N N . PRO A 1 84 ? 10.580 4.709 -14.985 1.00 85.88 84 PRO A N 1
ATOM 679 C CA . PRO A 1 84 ? 10.763 4.509 -13.542 1.00 85.88 84 PRO A CA 1
ATOM 680 C C . PRO A 1 84 ? 10.482 5.770 -12.727 1.00 85.88 84 PRO A C 1
ATOM 682 O O . PRO A 1 84 ? 10.264 5.696 -11.518 1.00 85.88 84 PRO A O 1
ATOM 685 N N . TYR A 1 85 ? 10.534 6.932 -13.371 1.00 85.56 85 TYR A N 1
ATOM 686 C CA . TYR A 1 85 ? 10.230 8.199 -12.735 1.00 85.56 85 TYR A CA 1
ATOM 687 C C . TYR A 1 85 ? 8.753 8.503 -12.880 1.00 85.56 85 TYR A C 1
ATOM 689 O O . TYR A 1 85 ? 8.114 8.152 -13.874 1.00 85.56 85 TYR A O 1
ATOM 697 N N . TYR A 1 86 ? 8.229 9.234 -11.902 1.00 75.50 86 TYR A N 1
ATOM 698 C CA . TYR A 1 86 ? 6.949 9.897 -12.053 1.00 75.50 86 TYR A CA 1
ATOM 699 C C . TYR A 1 86 ? 7.040 10.796 -13.284 1.00 75.50 86 TYR A C 1
ATOM 701 O O . TYR A 1 86 ? 7.757 11.794 -13.280 1.00 75.50 86 TYR A O 1
ATOM 709 N N . GLY A 1 87 ? 6.366 10.407 -14.365 1.00 63.75 87 GLY A N 1
ATOM 710 C CA . GLY A 1 87 ? 6.147 11.336 -15.455 1.00 63.75 87 GLY A CA 1
ATOM 711 C C . GLY A 1 87 ? 5.359 12.510 -14.893 1.00 63.75 87 GLY A C 1
ATOM 712 O O . GLY A 1 87 ? 4.379 12.295 -14.174 1.00 63.75 87 GLY A O 1
ATOM 713 N N . ASP A 1 88 ? 5.743 13.733 -15.250 1.00 56.06 88 ASP A N 1
ATOM 714 C CA . ASP A 1 88 ? 4.758 14.800 -15.371 1.00 56.06 88 ASP A CA 1
ATOM 715 C C . ASP A 1 88 ? 3.801 14.318 -16.447 1.00 56.06 88 ASP A C 1
ATOM 717 O O . ASP A 1 88 ? 4.032 14.480 -17.646 1.00 56.06 88 ASP A O 1
ATOM 721 N N . ILE A 1 89 ? 2.797 13.560 -16.019 1.00 53.09 89 ILE A N 1
ATOM 722 C CA . ILE A 1 89 ? 1.836 12.997 -16.932 1.00 53.09 89 ILE A CA 1
ATOM 723 C C . ILE A 1 89 ? 1.202 14.220 -17.574 1.00 53.09 89 ILE A C 1
ATOM 725 O O . ILE A 1 89 ? 0.521 14.990 -16.896 1.00 53.09 89 ILE A O 1
ATOM 729 N N . LEU A 1 90 ? 1.462 14.413 -18.867 1.00 49.88 90 LEU A N 1
ATOM 730 C CA . LEU A 1 90 ? 0.807 15.398 -19.721 1.00 49.88 90 LEU A CA 1
ATOM 731 C C . LEU A 1 90 ? -0.669 15.000 -19.911 1.00 49.88 90 LEU A C 1
ATOM 733 O O . LEU A 1 90 ? -1.196 15.000 -21.018 1.00 49.88 90 LEU A O 1
ATOM 737 N N . PHE A 1 91 ? -1.344 14.605 -18.830 1.00 44.88 91 PHE A N 1
ATOM 738 C CA . PHE A 1 91 ? -2.775 14.746 -18.735 1.00 44.88 91 PHE A CA 1
ATOM 739 C C . PHE A 1 91 ? -3.035 16.232 -18.886 1.00 44.88 91 PHE A C 1
ATOM 741 O O . PHE A 1 91 ? -2.498 17.045 -18.131 1.00 44.88 91 PHE A O 1
ATOM 748 N N . ASP A 1 92 ? -3.813 16.553 -19.915 1.00 47.41 92 ASP A N 1
ATOM 749 C CA . ASP A 1 92 ? -4.458 17.839 -20.104 1.00 47.41 92 ASP A CA 1
ATOM 750 C C . ASP A 1 92 ? -4.696 18.507 -18.746 1.00 47.41 92 ASP A C 1
ATOM 752 O O . ASP A 1 92 ? -5.300 17.916 -17.842 1.00 47.41 92 ASP A O 1
ATOM 756 N N . LYS A 1 93 ? -4.126 19.700 -18.577 1.00 49.28 93 LYS A N 1
ATOM 757 C CA . LYS A 1 93 ? -3.949 20.387 -17.290 1.00 49.28 93 LYS A CA 1
ATOM 758 C C . LYS A 1 93 ? -5.274 20.568 -16.526 1.00 49.28 93 LYS A C 1
ATOM 760 O O . LYS A 1 93 ? -5.244 20.845 -15.334 1.00 49.28 93 LYS A O 1
ATOM 765 N N . GLY A 1 94 ? -6.416 20.379 -17.194 1.00 49.16 94 GLY A N 1
ATOM 766 C CA . GLY A 1 94 ? -7.757 20.375 -16.610 1.00 49.16 94 GLY A CA 1
ATOM 767 C C . GLY A 1 94 ? -8.180 19.092 -15.877 1.00 49.16 94 GLY A C 1
ATOM 768 O O . GLY A 1 94 ? -9.099 19.159 -15.069 1.00 49.16 94 GLY A O 1
ATOM 769 N N . SER A 1 95 ? -7.538 17.935 -16.095 1.00 50.59 95 SER A N 1
ATOM 770 C CA . SER A 1 95 ? -7.938 16.664 -15.454 1.00 50.59 95 SER A CA 1
ATOM 771 C C . SER A 1 95 ? -7.057 16.241 -14.269 1.00 50.59 95 SER A C 1
ATOM 773 O O . SER A 1 95 ? -7.431 15.321 -13.540 1.00 50.59 95 SER A O 1
ATOM 775 N N . LEU A 1 96 ? -5.903 16.887 -14.057 1.00 46.81 96 LEU A N 1
ATOM 776 C CA . LEU A 1 96 ? -4.962 16.542 -12.979 1.00 46.81 96 LEU A CA 1
ATOM 777 C C . LEU A 1 96 ? -5.379 17.115 -11.611 1.00 46.81 96 LEU A C 1
ATOM 779 O O . LEU A 1 96 ? -5.040 16.537 -10.579 1.00 46.81 96 LEU A O 1
ATOM 783 N N . GLU A 1 97 ? -6.152 18.206 -11.576 1.00 48.56 97 GLU A N 1
ATOM 784 C CA . GLU A 1 97 ? -6.682 18.753 -10.314 1.00 48.56 97 GLU A CA 1
ATOM 785 C C . GLU A 1 97 ? -7.701 17.818 -9.649 1.00 48.56 97 GLU A C 1
ATOM 787 O O . GLU A 1 97 ? -7.843 17.830 -8.433 1.00 48.56 97 GLU A O 1
ATOM 792 N N . ALA A 1 98 ? -8.355 16.946 -10.421 1.00 50.91 98 ALA A N 1
ATOM 793 C CA . ALA A 1 98 ? -9.323 15.990 -9.891 1.00 50.91 98 ALA A CA 1
ATOM 794 C C . ALA A 1 98 ? -8.683 14.737 -9.259 1.00 50.91 98 ALA A C 1
ATOM 796 O O . ALA A 1 98 ? -9.373 13.998 -8.562 1.00 50.91 98 ALA A O 1
ATOM 797 N N . TYR A 1 99 ? -7.394 14.469 -9.520 1.00 49.69 99 TYR A N 1
ATOM 798 C CA . TYR A 1 99 ? -6.710 13.239 -9.082 1.00 49.69 99 TYR A CA 1
ATOM 799 C C . TYR A 1 99 ? -5.474 13.478 -8.214 1.00 49.69 99 TYR A C 1
ATOM 801 O O . TYR A 1 99 ? -4.869 12.523 -7.723 1.00 49.69 99 TYR A O 1
ATOM 809 N N . ARG A 1 100 ? -5.093 14.740 -7.992 1.00 54.34 100 ARG A N 1
ATOM 810 C CA . ARG A 1 100 ? 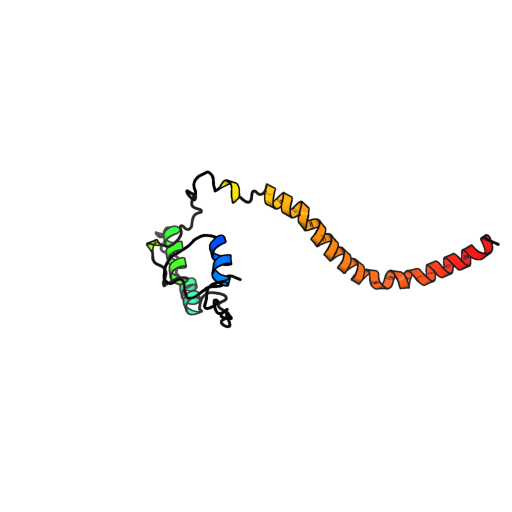-4.201 15.068 -6.887 1.00 54.34 100 ARG A CA 1
ATOM 811 C C . ARG A 1 100 ? -5.042 14.917 -5.619 1.00 54.34 100 ARG A C 1
ATOM 813 O O . ARG A 1 100 ? -5.663 15.880 -5.192 1.00 54.34 100 ARG A O 1
ATOM 820 N N . ASP A 1 101 ? -5.111 13.696 -5.079 1.00 61.53 101 ASP A N 1
ATOM 821 C CA . ASP A 1 101 ? -5.523 13.466 -3.690 1.00 61.53 101 ASP A CA 1
ATOM 822 C C . ASP A 1 101 ? -4.543 14.278 -2.852 1.00 61.53 101 ASP A C 1
ATOM 824 O O . ASP A 1 101 ? -3.385 13.900 -2.647 1.00 61.53 101 ASP A O 1
ATOM 828 N N . SER A 1 102 ? -4.937 15.514 -2.576 1.00 72.88 102 SER A N 1
ATOM 829 C CA . SER A 1 102 ? -4.076 16.452 -1.907 1.00 72.88 102 SER A CA 1
ATOM 830 C C . SER A 1 102 ? -3.975 15.962 -0.464 1.00 72.88 102 SER A C 1
ATOM 832 O O . SER A 1 102 ? -4.917 15.358 0.063 1.00 72.88 102 SER A O 1
ATOM 834 N N . PRO A 1 103 ? -2.837 16.160 0.210 1.00 70.69 103 PRO A N 1
ATOM 835 C CA . PRO A 1 103 ? -2.723 15.801 1.618 1.00 70.69 103 PRO A CA 1
ATOM 836 C C . PRO A 1 103 ? -3.913 16.318 2.444 1.00 70.69 103 PRO A C 1
ATOM 838 O O . PRO A 1 103 ? -4.352 15.662 3.382 1.00 70.69 103 PRO A O 1
ATOM 841 N N . GLU A 1 104 ? -4.489 17.450 2.043 1.00 80.62 104 GLU A N 1
ATOM 842 C CA . GLU A 1 104 ? -5.685 18.051 2.618 1.00 80.62 104 GLU A CA 1
ATOM 843 C C . GLU A 1 104 ? -6.959 17.205 2.416 1.00 80.62 104 GLU A C 1
ATOM 845 O O . GLU A 1 104 ? -7.684 17.013 3.392 1.00 80.62 104 GLU A O 1
ATOM 850 N N . SER A 1 105 ? -7.219 16.626 1.233 1.00 77.44 105 SER A N 1
ATOM 851 C CA . SER A 1 105 ? -8.382 15.737 1.025 1.00 77.44 105 SER A CA 1
ATOM 852 C C . SER A 1 105 ? -8.272 14.444 1.828 1.00 77.44 105 SER A C 1
ATOM 854 O O . SER A 1 105 ? -9.259 13.997 2.423 1.00 77.44 105 SER A O 1
ATOM 856 N N . PHE A 1 106 ? -7.064 13.883 1.937 1.00 80.94 106 PHE A N 1
ATOM 857 C CA . PHE A 1 106 ? -6.813 12.756 2.832 1.00 80.94 106 PHE A CA 1
ATOM 858 C C . PHE A 1 106 ? -7.020 13.143 4.303 1.00 80.94 106 PHE A C 1
ATOM 860 O O . PHE A 1 106 ? -7.640 12.392 5.055 1.00 80.94 106 PHE A O 1
ATOM 867 N N . ILE A 1 107 ? -6.548 14.320 4.729 1.00 86.06 107 ILE A N 1
ATOM 868 C CA . ILE A 1 107 ? -6.746 14.820 6.098 1.00 86.06 107 ILE A CA 1
ATOM 869 C C . ILE A 1 107 ? -8.235 15.013 6.403 1.00 86.06 107 ILE A C 1
ATOM 871 O O . ILE A 1 107 ? -8.686 14.643 7.487 1.00 86.06 107 ILE A O 1
ATOM 875 N N . GLU A 1 108 ? -9.016 15.570 5.480 1.00 86.69 108 GLU A N 1
ATOM 876 C CA . GLU A 1 108 ? -10.464 15.734 5.646 1.00 86.69 108 GLU A CA 1
ATOM 877 C C . GLU A 1 108 ? -11.187 14.390 5.728 1.00 86.69 108 GLU A C 1
ATOM 879 O O . GLU A 1 108 ? -12.010 14.180 6.625 1.00 86.69 108 GLU A O 1
ATOM 884 N N . PHE A 1 109 ? -10.833 13.453 4.848 1.00 87.38 109 PHE A N 1
ATOM 885 C CA . PHE A 1 109 ? -11.327 12.082 4.902 1.00 87.38 109 PHE A CA 1
ATOM 886 C C . PHE A 1 109 ? -10.988 11.421 6.243 1.00 87.38 109 PHE A C 1
ATOM 888 O O . PHE A 1 109 ? -11.875 10.897 6.917 1.00 87.38 109 PHE A O 1
ATOM 895 N N . ALA A 1 110 ? -9.731 11.501 6.681 1.00 86.50 110 ALA A N 1
ATOM 896 C CA . ALA A 1 110 ? -9.286 10.945 7.950 1.00 86.50 110 ALA A CA 1
ATOM 897 C C . ALA A 1 110 ? -10.043 11.580 9.125 1.00 86.50 110 ALA A C 1
ATOM 899 O O . ALA A 1 110 ? -10.544 10.865 9.985 1.00 86.50 110 ALA A O 1
ATOM 900 N N . ARG A 1 111 ? -10.227 12.906 9.144 1.00 88.81 111 ARG A N 1
ATOM 901 C CA . ARG A 1 111 ? -11.024 13.584 10.181 1.00 88.81 111 ARG A CA 1
ATOM 902 C C . ARG A 1 111 ? -12.476 13.109 10.217 1.00 88.81 111 ARG A C 1
ATOM 904 O O . ARG A 1 111 ? -13.049 13.042 11.302 1.00 88.81 111 ARG A O 1
ATOM 911 N N . ARG A 1 112 ? -13.072 12.783 9.067 1.00 88.25 112 ARG A N 1
ATOM 912 C CA . ARG A 1 112 ? -14.469 12.332 8.979 1.00 88.25 112 ARG A CA 1
ATOM 913 C C . ARG A 1 112 ? -14.646 10.868 9.373 1.00 88.25 112 ARG A C 1
ATOM 915 O O . ARG A 1 112 ? -15.575 10.536 10.110 1.00 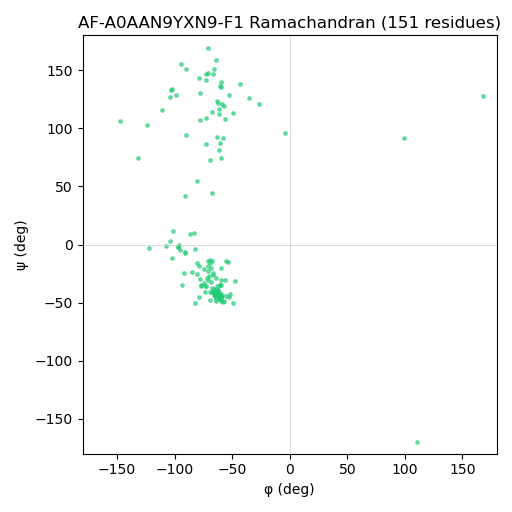88.25 112 ARG A O 1
ATOM 922 N N . GLU A 1 113 ? -13.775 9.998 8.879 1.00 90.94 113 GLU A N 1
ATOM 923 C CA . GLU A 1 113 ? -13.956 8.551 8.999 1.00 90.94 113 GLU A CA 1
ATOM 924 C C . GLU A 1 113 ? -13.253 7.968 10.232 1.00 90.94 113 GLU A C 1
ATOM 926 O O . GLU A 1 113 ? -13.780 7.063 10.883 1.00 90.94 113 GLU A O 1
ATOM 931 N N . PHE A 1 114 ? -12.090 8.503 10.615 1.00 89.00 114 PHE A N 1
ATOM 932 C CA . PHE A 1 114 ? -11.278 7.954 11.705 1.00 89.00 114 PHE A CA 1
ATOM 933 C C . PHE A 1 114 ? -12.001 7.929 13.061 1.00 89.00 114 PHE A C 1
ATOM 935 O O . PHE A 1 114 ? -11.985 6.878 13.704 1.00 89.00 114 PHE A O 1
ATOM 942 N N . PRO A 1 115 ? -12.726 8.984 13.496 1.00 92.44 115 PRO A N 1
ATOM 943 C CA . PRO A 1 115 ? -13.474 8.935 14.753 1.00 92.44 115 PRO A CA 1
ATOM 944 C C . PRO A 1 115 ? -14.535 7.828 14.792 1.00 92.44 115 PRO A C 1
ATOM 946 O O . PRO A 1 115 ? -14.821 7.290 15.860 1.00 92.44 115 PRO A O 1
ATOM 949 N N . GLN A 1 116 ? -15.114 7.460 13.643 1.00 90.12 116 GLN A N 1
ATOM 950 C CA . GLN A 1 116 ? -16.111 6.389 13.571 1.00 90.12 116 GLN A CA 1
ATOM 951 C C . GLN A 1 116 ? -15.479 5.003 13.709 1.00 90.12 116 GLN A C 1
ATOM 953 O O . GLN A 1 116 ? -16.098 4.090 14.256 1.00 90.12 116 GLN A O 1
ATOM 958 N N . PHE A 1 117 ? -14.257 4.822 13.209 1.00 87.12 117 PHE A N 1
ATOM 959 C CA . PHE A 1 117 ? -13.492 3.597 13.439 1.00 87.12 117 PHE A CA 1
ATOM 960 C C . PHE A 1 117 ? -13.052 3.496 14.898 1.00 87.12 117 PHE A C 1
ATOM 962 O O . PHE A 1 117 ? -13.321 2.487 15.540 1.00 87.12 117 PHE A O 1
ATOM 969 N N . VAL A 1 118 ? -12.489 4.574 15.452 1.00 91.88 118 VAL A N 1
ATOM 970 C CA . VAL A 1 118 ? -12.062 4.616 16.857 1.00 91.88 118 VAL A CA 1
ATOM 971 C C . VAL A 1 118 ? -13.231 4.352 17.804 1.00 91.88 118 VAL A C 1
ATOM 973 O O . VAL A 1 118 ? -13.083 3.563 18.728 1.00 91.88 118 VAL A O 1
ATOM 976 N N . ARG A 1 119 ? -14.411 4.946 17.569 1.00 89.38 119 ARG A N 1
ATOM 977 C CA . ARG A 1 119 ? -15.595 4.692 18.405 1.00 89.38 119 ARG A CA 1
ATOM 978 C C . ARG A 1 119 ? -16.000 3.219 18.401 1.00 89.38 119 ARG A C 1
ATOM 980 O O . ARG A 1 119 ? -16.260 2.680 19.467 1.00 89.38 119 ARG A O 1
ATOM 987 N N . ARG A 1 120 ? -16.030 2.577 17.229 1.00 88.44 120 ARG A N 1
ATOM 988 C CA . ARG A 1 120 ? -16.384 1.154 17.112 1.00 88.44 120 ARG A CA 1
ATOM 989 C C . ARG A 1 120 ? -15.411 0.265 17.879 1.00 88.44 120 ARG A C 1
ATOM 991 O O . ARG A 1 120 ? -15.850 -0.585 18.644 1.00 88.44 120 ARG A O 1
ATOM 998 N N . GLU A 1 121 ? -14.111 0.497 17.727 1.00 90.69 121 GLU A N 1
ATOM 999 C CA . GLU A 1 121 ? -13.099 -0.270 18.460 1.00 90.69 121 GLU A CA 1
ATOM 1000 C C . GLU A 1 121 ? -13.165 -0.008 19.970 1.00 90.69 121 GLU A C 1
ATOM 1002 O O . GLU A 1 121 ? -13.115 -0.945 20.764 1.00 90.69 121 GLU A O 1
ATOM 1007 N N . LEU A 1 122 ? -13.360 1.248 20.387 1.00 89.00 122 LEU A N 1
ATOM 1008 C CA . LEU A 1 122 ? -13.544 1.591 21.799 1.00 89.00 122 LEU A CA 1
ATOM 1009 C C . LEU A 1 122 ? -14.796 0.944 22.397 1.00 89.00 122 LEU A C 1
ATOM 1011 O O . LEU A 1 122 ? -14.744 0.495 23.535 1.00 89.00 122 LEU A O 1
ATOM 1015 N N . GLU A 1 123 ? -15.906 0.870 21.661 1.00 88.00 123 GLU A N 1
ATOM 1016 C CA . GLU A 1 123 ? -17.117 0.177 22.116 1.00 88.00 123 GLU A CA 1
ATOM 1017 C C . GLU A 1 123 ? -16.866 -1.320 22.319 1.00 88.00 123 GLU A C 1
ATOM 1019 O O . GLU A 1 123 ? -17.290 -1.871 23.334 1.00 88.00 123 GLU A O 1
ATOM 1024 N N . VAL A 1 124 ? -16.136 -1.972 21.408 1.00 90.00 124 VAL A N 1
ATOM 1025 C CA . VAL A 1 124 ? -15.758 -3.388 21.547 1.00 90.00 124 VAL A CA 1
ATOM 1026 C C . VAL A 1 124 ? -14.848 -3.598 22.757 1.00 90.00 124 VAL A C 1
ATOM 1028 O O . VAL A 1 124 ? -15.099 -4.502 23.559 1.00 90.00 124 VAL A O 1
ATOM 1031 N N . LEU A 1 125 ? -13.822 -2.758 22.925 1.00 86.62 125 LEU A N 1
ATOM 1032 C CA . LEU A 1 125 ? -12.925 -2.818 24.081 1.00 86.62 125 LEU A CA 1
ATOM 1033 C C . LEU A 1 125 ? -13.690 -2.595 25.383 1.00 86.62 125 LEU A C 1
ATOM 1035 O O . LEU A 1 125 ? -13.567 -3.396 26.304 1.00 86.62 125 LEU A O 1
ATOM 1039 N N . PHE A 1 126 ? -14.553 -1.580 25.435 1.00 84.62 126 PHE A N 1
ATOM 1040 C CA . PHE A 1 126 ? -15.373 -1.298 26.607 1.00 84.62 126 PHE A CA 1
ATOM 1041 C C . PHE A 1 126 ? -16.298 -2.474 26.941 1.00 84.62 126 PHE A C 1
ATOM 1043 O O . PHE A 1 126 ? -16.345 -2.917 28.082 1.00 84.62 126 PHE A O 1
ATOM 1050 N N . GLN A 1 127 ? -16.989 -3.047 25.953 1.00 81.62 127 GLN A N 1
ATOM 1051 C CA . GLN A 1 127 ? -17.849 -4.216 26.167 1.00 81.62 127 GLN A CA 1
ATOM 1052 C C . GLN A 1 127 ? -17.081 -5.462 26.615 1.00 81.62 127 GLN A C 1
ATOM 1054 O O . GLN A 1 127 ? -17.654 -6.319 27.287 1.00 81.62 127 GLN A O 1
ATOM 1059 N N . THR A 1 128 ? -15.813 -5.586 26.225 1.00 81.38 128 THR A N 1
ATOM 1060 C CA . THR A 1 128 ? -14.972 -6.733 26.577 1.00 81.38 128 THR A CA 1
ATOM 1061 C C . THR A 1 128 ? -14.375 -6.569 27.972 1.00 81.38 128 THR A C 1
ATOM 1063 O O . THR A 1 128 ? -14.509 -7.466 28.798 1.00 81.38 128 THR A O 1
ATOM 1066 N N . GLU A 1 129 ? -13.759 -5.423 28.261 1.00 78.44 129 GLU A N 1
ATOM 1067 C CA . GLU A 1 129 ? -13.081 -5.158 29.536 1.00 78.44 129 GLU A CA 1
ATOM 1068 C C . GLU A 1 129 ? -14.058 -4.837 30.673 1.00 78.44 129 GLU A C 1
ATOM 1070 O O . GLU A 1 129 ? -13.823 -5.221 31.817 1.00 78.44 129 GLU A O 1
ATOM 1075 N N . PHE A 1 130 ? -15.173 -4.161 30.376 1.00 76.31 130 PHE A N 1
ATOM 1076 C CA . PHE A 1 130 ? -16.128 -3.687 31.384 1.00 76.31 130 PHE A CA 1
ATOM 1077 C C . PHE A 1 130 ? -17.374 -4.575 31.504 1.00 76.31 130 PHE A C 1
ATOM 1079 O O . PHE A 1 130 ? -18.324 -4.198 32.194 1.00 76.31 130 PHE A O 1
ATOM 1086 N N . ARG A 1 131 ? -17.374 -5.771 30.894 1.00 72.56 131 ARG A N 1
ATOM 1087 C CA . ARG A 1 131 ? -18.509 -6.715 30.923 1.00 72.56 131 ARG A CA 1
ATOM 1088 C C . ARG A 1 131 ? -19.003 -6.998 32.345 1.00 72.56 131 ARG A C 1
ATOM 1090 O O . ARG A 1 131 ? -20.207 -6.993 32.590 1.00 72.56 131 ARG A O 1
ATOM 1097 N N . ASP A 1 132 ? -18.072 -7.179 33.275 1.00 79.06 132 ASP A N 1
ATOM 1098 C CA . ASP A 1 132 ? -18.370 -7.643 34.634 1.00 79.06 132 ASP A CA 1
ATOM 1099 C C . ASP A 1 132 ? -18.477 -6.501 35.653 1.00 79.06 132 ASP A C 1
ATOM 1101 O O . ASP A 1 132 ? -18.791 -6.724 36.822 1.00 79.06 132 ASP A O 1
ATOM 1105 N N . ILE A 1 133 ? -18.260 -5.249 35.236 1.00 80.19 133 ILE A N 1
ATOM 1106 C CA . ILE A 1 133 ? -18.272 -4.100 36.153 1.00 80.19 133 ILE A CA 1
ATOM 1107 C C . ILE A 1 133 ? -19.671 -3.823 36.703 1.00 80.19 133 ILE A C 1
ATOM 1109 O O . ILE A 1 133 ? -19.811 -3.438 37.865 1.00 80.19 133 ILE A O 1
ATOM 1113 N N . GLY A 1 134 ? -20.713 -4.085 35.913 1.00 71.38 134 GLY A N 1
ATOM 1114 C CA . GLY A 1 134 ? -22.092 -4.025 36.394 1.00 71.38 134 GLY A CA 1
ATOM 1115 C C . GLY A 1 134 ? -22.358 -5.017 37.530 1.00 71.38 134 GLY A C 1
ATOM 1116 O O . GLY A 1 134 ? -22.987 -4.654 38.522 1.00 71.38 134 GLY A O 1
ATOM 1117 N N . GLU A 1 135 ? -21.833 -6.240 37.425 1.00 78.88 135 GLU A N 1
ATOM 1118 C CA . GLU A 1 135 ? -21.957 -7.268 38.466 1.00 78.88 135 GLU A CA 1
ATOM 1119 C C . GLU A 1 135 ? -21.059 -6.967 39.676 1.00 78.88 135 GLU A C 1
ATOM 1121 O O . GLU A 1 135 ? -21.483 -7.155 40.814 1.00 78.88 135 GLU A O 1
ATOM 1126 N N . LEU A 1 136 ? -19.869 -6.396 39.458 1.00 81.31 136 LEU A N 1
ATOM 1127 C 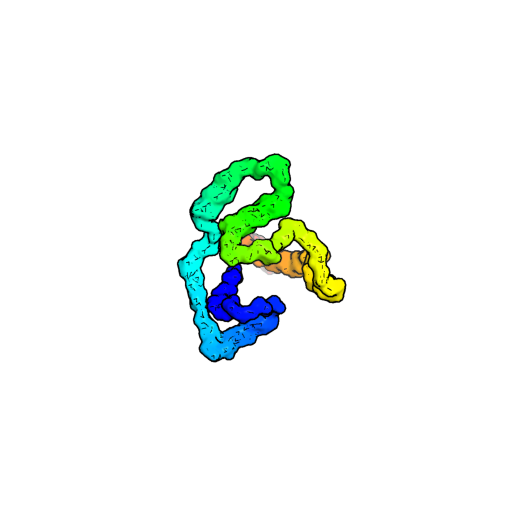CA . LEU A 1 136 ? -18.957 -5.970 40.524 1.00 81.31 136 LEU A CA 1
ATOM 1128 C C . LEU A 1 136 ? -19.542 -4.841 41.389 1.00 81.31 136 LEU A C 1
ATOM 1130 O O . LEU A 1 136 ? -19.373 -4.829 42.609 1.00 81.31 136 LEU A O 1
ATOM 1134 N N . ILE A 1 137 ? -20.207 -3.863 40.768 1.00 86.62 137 ILE A N 1
ATOM 1135 C CA . ILE A 1 137 ? -20.724 -2.674 41.463 1.00 86.62 137 ILE A CA 1
ATOM 1136 C C . ILE A 1 137 ? -22.108 -2.940 42.080 1.00 86.62 137 ILE A C 1
ATOM 1138 O O . ILE A 1 137 ? -22.470 -2.309 43.076 1.00 86.62 137 ILE A O 1
ATOM 1142 N N . ARG A 1 138 ? -22.868 -3.910 41.556 1.00 86.12 138 ARG A N 1
ATOM 1143 C CA . ARG A 1 138 ? -24.202 -4.284 42.055 1.00 86.12 138 ARG A CA 1
ATOM 1144 C C . ARG A 1 138 ? -24.282 -4.517 43.575 1.00 86.12 138 ARG A C 1
ATOM 1146 O O . ARG A 1 138 ? -25.152 -3.890 44.184 1.00 86.12 138 ARG A O 1
ATOM 1153 N N . PRO A 1 139 ? -23.418 -5.326 44.222 1.00 87.50 139 PRO A N 1
ATOM 1154 C CA . PRO A 1 139 ? -23.500 -5.543 45.669 1.00 87.50 139 PRO A CA 1
ATOM 1155 C C . PRO A 1 139 ? -23.257 -4.258 46.472 1.00 87.50 139 PRO A C 1
ATOM 1157 O O . PRO A 1 139 ? -23.937 -4.023 47.466 1.00 87.50 139 PRO A O 1
ATOM 1160 N N . ARG A 1 140 ? -22.368 -3.368 46.007 1.00 86.50 140 ARG A N 1
ATOM 1161 C CA . ARG A 1 140 ? -22.127 -2.062 46.647 1.00 86.50 140 ARG A CA 1
ATOM 1162 C C . ARG A 1 140 ? -23.325 -1.122 46.540 1.00 86.50 140 ARG A C 1
ATOM 1164 O O . ARG A 1 140 ? -23.606 -0.383 47.478 1.00 86.50 140 ARG A O 1
ATOM 1171 N N . ILE A 1 141 ? -24.032 -1.133 45.409 1.00 89.50 141 ILE A N 1
ATOM 1172 C CA . ILE A 1 141 ? -25.266 -0.349 45.242 1.00 89.50 141 ILE A CA 1
ATOM 1173 C C . ILE A 1 141 ? -26.345 -0.859 46.197 1.00 89.50 141 ILE A C 1
ATOM 1175 O O . ILE A 1 141 ? -27.003 -0.055 46.853 1.00 89.50 141 ILE A O 1
ATOM 1179 N N . GLN A 1 142 ? -26.502 -2.180 46.306 1.00 88.50 142 GLN A N 1
ATOM 1180 C CA . GLN A 1 142 ? -27.456 -2.792 47.232 1.00 88.50 142 GLN A CA 1
ATOM 1181 C C . GLN A 1 142 ? -27.131 -2.436 48.686 1.00 88.50 142 GLN A C 1
ATOM 1183 O O . GLN A 1 142 ? -28.019 -2.016 49.422 1.00 88.50 142 GLN A O 1
ATOM 1188 N N . GLU A 1 143 ? -25.860 -2.517 49.077 1.00 91.12 143 GLU A N 1
ATOM 1189 C CA . GLU A 1 143 ? -25.394 -2.104 50.402 1.00 91.12 143 GLU A CA 1
ATOM 1190 C C . GLU A 1 143 ? -25.679 -0.616 50.672 1.00 91.12 143 GLU A C 1
ATOM 1192 O O . GLU A 1 143 ? -26.230 -0.270 51.716 1.00 91.12 143 GLU A O 1
ATOM 1197 N N . MET A 1 144 ? -25.396 0.273 49.712 1.00 89.31 144 MET A N 1
ATOM 1198 C CA . MET A 1 144 ? -25.728 1.698 49.831 1.00 89.31 144 MET A CA 1
ATOM 1199 C C . MET A 1 144 ? -27.234 1.946 49.962 1.00 89.31 144 MET A C 1
ATOM 1201 O O . MET A 1 144 ? -27.637 2.751 50.800 1.00 89.31 144 MET A O 1
ATOM 1205 N N . MET A 1 145 ? -28.076 1.265 49.176 1.00 88.44 145 MET A N 1
ATOM 1206 C CA . MET A 1 145 ? -29.534 1.392 49.295 1.00 88.44 145 MET A CA 1
ATOM 1207 C C . MET A 1 145 ? -30.018 0.953 50.681 1.00 88.44 145 MET A C 1
ATOM 1209 O O . MET A 1 145 ? -30.804 1.672 51.299 1.00 88.44 145 MET A O 1
ATOM 1213 N N . LEU A 1 146 ? -29.502 -0.166 51.201 1.00 86.81 146 LEU A N 1
ATOM 1214 C CA . LEU A 1 146 ? -29.825 -0.662 52.542 1.00 86.81 146 LEU A CA 1
ATOM 1215 C C . LEU A 1 146 ? -29.371 0.309 53.644 1.00 86.81 146 LEU A C 1
ATOM 1217 O O . LEU A 1 146 ? -30.093 0.509 54.616 1.00 86.81 146 LEU A O 1
ATOM 1221 N N . MET A 1 147 ? -28.212 0.957 53.488 1.00 84.69 147 MET A N 1
ATOM 1222 C CA . MET A 1 147 ? -27.724 1.965 54.440 1.00 84.69 147 MET A CA 1
ATOM 1223 C C . MET A 1 147 ? -28.533 3.271 54.422 1.00 84.69 147 MET A C 1
ATOM 1225 O O . MET A 1 147 ? -28.580 3.981 55.428 1.00 84.69 147 MET A O 1
ATOM 1229 N N . LEU A 1 148 ? -29.156 3.615 53.293 1.00 85.69 148 LEU A N 1
ATOM 1230 C CA . LEU A 1 148 ? -29.920 4.855 53.127 1.00 85.69 148 LEU A CA 1
ATOM 1231 C C . LEU A 1 148 ? -31.413 4.700 53.456 1.00 85.69 148 LEU A C 1
ATOM 1233 O O . LEU A 1 148 ? -32.042 5.683 53.841 1.00 85.69 148 LEU A O 1
ATOM 1237 N N . GLN A 1 149 ? -31.975 3.490 53.367 1.00 74.50 149 GLN A N 1
ATOM 1238 C CA . GLN A 1 149 ? -33.384 3.211 53.684 1.00 74.50 149 GLN A CA 1
ATOM 1239 C C . GLN A 1 149 ? -33.841 3.695 55.077 1.00 74.50 149 GLN A C 1
ATOM 1241 O O . GLN A 1 149 ? -34.882 4.345 55.140 1.00 74.50 149 GLN A O 1
ATOM 1246 N N . PRO A 1 150 ? -33.090 3.478 56.176 1.00 79.44 150 PRO A N 1
ATOM 1247 C CA . PRO A 1 150 ? -33.501 3.916 57.514 1.00 79.44 150 PRO A CA 1
ATOM 1248 C C . PRO A 1 150 ? -33.520 5.437 57.699 1.00 79.44 150 PRO A C 1
ATOM 1250 O O . PRO A 1 150 ? -34.033 5.922 58.697 1.00 79.44 150 PRO A O 1
ATOM 1253 N N . ARG A 1 151 ? -32.907 6.199 56.782 1.00 70.00 151 ARG A N 1
ATOM 1254 C CA . ARG A 1 151 ? -32.871 7.671 56.824 1.00 70.00 151 ARG A CA 1
ATOM 1255 C C . ARG A 1 151 ? -34.032 8.326 56.080 1.00 70.00 151 ARG A C 1
ATOM 1257 O O . ARG A 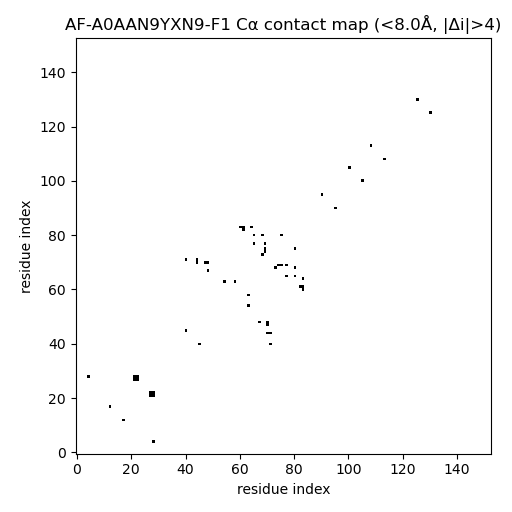1 151 ? -34.147 9.548 56.106 1.00 70.00 151 ARG A O 1
ATOM 1264 N N . LEU A 1 152 ? -34.839 7.527 55.387 1.00 63.50 152 LEU A N 1
ATOM 1265 C CA . LEU A 1 152 ? -35.981 7.969 54.587 1.00 63.50 152 LEU A CA 1
ATOM 1266 C C . LEU A 1 152 ? -37.334 7.611 55.233 1.00 63.50 152 LEU A C 1
ATOM 1268 O O . LEU A 1 152 ? -38.373 7.946 54.670 1.00 63.50 152 LEU A O 1
ATOM 1272 N N . THR A 1 153 ? -37.313 6.949 56.391 1.00 50.88 153 THR A N 1
ATOM 1273 C CA . THR A 1 153 ? -38.458 6.642 57.268 1.00 50.88 153 THR A CA 1
ATOM 1274 C C . THR A 1 153 ? -38.329 7.404 58.571 1.00 50.88 153 THR A C 1
ATOM 1276 O O . THR A 1 153 ? -39.348 7.964 59.024 1.00 50.88 153 THR A O 1
#

pLDDT: mean 71.77, std 17.93, range [32.44, 92.44]

Organism: NCBI:txid117547

Radius of gyration: 30.24 Å; Cα contacts (8 Å, |Δi|>4): 31; chains: 1; bounding box: 67×41×86 Å

Mean predicted aligned error: 19.73 Å

Secondary structure (DSSP, 8-state):
-----TT-SS-----THHHHHHTT-SSPP------S---S--HHHHHHHHH--S--TT--HHHHHHHHHHHH-TTS-GGGPPPSS-------TTTSTTT---HHHHHHHHHHHHHHHHHHHHHHHHHHHSTTHHHHHHHHHHHHHHHHGGG--

Foldseek 3Di:
DDADAPPPPDDDDDDPVVVVVQCPDVVGGDRDDCPPPPPDADPVLVCVVVVCPPPPPPDDPQNVQLSNVCSRPVPDDSVPRDGPDPPPPVPPPVCVVVVCCDVVVVVVVCVVCVVVVVVVVVVVVCCVVCVCVCVVCVVVVVVVCVVCVVVVD

Sequence (153 aa):
MRYHCSVLDAGRSSGTKAFAMHTYNDPPCQRKRNDTLLDGFSKAQEQKLRSRKKADKNMTDEDKWREIYLILFPDDDVETIPSPYYGDILFDKGSLEAYRDSPESFIEFARREFPQFVRRELEVLFQTEFRDIGELIRPRIQEMMLMLQPRLT